Protein AF-A0A2R6M4W7-F1 (afdb_monomer)

Mean predicted aligned error: 6.57 Å

Radius of gyration: 18.6 Å; Cα contacts (8 Å, |Δi|>4): 37; chains: 1; bounding box: 42×23×61 Å

Sequence (70 aa):
MAEGLVLLFALVLFVVFAIVLPLWVYNDAQKNSPHSGLLWALVAFFGGLLGILLYFIIGRDTGRRTTTQY

Secondary structure (DSSP, 8-state):
-HHHHHHHHHHHHHHIIIIIHHHHHHHHHHHH-SS-HHHHHHHHHHHHHHHHHHIIIII-----------

Foldseek 3Di:
DVVVVVVVVVVVVCCCLQPVQLVVQLVCCVPPPPDHSNVRSCCSNVVVVVVVVCCVPPVPPPPPPPPPDD

pLDDT: mean 91.26, std 12.34, range [54.31, 98.56]

Structure (mmCIF, N/CA/C/O backbone):
data_AF-A0A2R6M4W7-F1
#
_entry.id   AF-A0A2R6M4W7-F1
#
loop_
_atom_site.group_PDB
_atom_site.id
_atom_site.type_symbol
_atom_site.label_atom_id
_atom_site.label_alt_id
_atom_site.label_comp_id
_atom_site.label_asym_id
_atom_site.label_entity_id
_atom_site.label_seq_id
_atom_site.pdbx_PDB_ins_code
_atom_site.Cartn_x
_atom_site.Cartn_y
_atom_site.Cartn_z
_atom_site.occupancy
_atom_site.B_iso_or_equiv
_atom_site.auth_seq_id
_atom_site.auth_comp_id
_atom_site.auth_asym_id
_atom_site.auth_atom_id
_atom_site.pdbx_PDB_model_num
ATOM 1 N N . MET A 1 1 ? 26.300 -3.629 -10.639 1.00 68.94 1 MET A N 1
ATOM 2 C CA . MET A 1 1 ? 26.168 -2.692 -9.486 1.00 68.94 1 MET A CA 1
ATOM 3 C C . MET A 1 1 ? 24.785 -2.042 -9.451 1.00 68.94 1 MET A C 1
ATOM 5 O O . MET A 1 1 ? 24.188 -2.003 -8.386 1.00 68.94 1 MET A O 1
ATOM 9 N N . ALA A 1 2 ? 24.253 -1.562 -10.583 1.00 82.38 2 ALA A N 1
ATOM 10 C CA . ALA A 1 2 ? 22.939 -0.913 -10.623 1.00 82.38 2 ALA A CA 1
ATOM 11 C C . ALA A 1 2 ? 21.752 -1.875 -10.406 1.00 82.38 2 ALA A C 1
ATOM 13 O O . ALA A 1 2 ? 20.779 -1.484 -9.767 1.00 82.38 2 ALA A O 1
ATOM 14 N N . GLU A 1 3 ? 21.822 -3.133 -10.863 1.00 8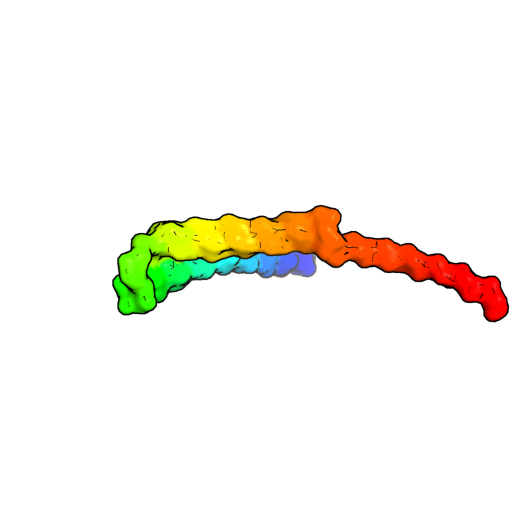9.06 3 GLU A N 1
ATOM 15 C CA . GLU A 1 3 ? 20.663 -4.041 -10.778 1.00 89.06 3 GLU A CA 1
ATOM 16 C C . GLU A 1 3 ? 20.301 -4.404 -9.332 1.00 89.06 3 GLU A C 1
ATOM 18 O O . GLU A 1 3 ? 19.125 -4.456 -8.982 1.00 89.06 3 GLU A O 1
ATOM 23 N N . GLY A 1 4 ? 21.304 -4.582 -8.465 1.00 94.75 4 GLY A N 1
ATOM 24 C CA . GLY A 1 4 ? 21.078 -4.858 -7.043 1.00 94.75 4 GLY A CA 1
ATOM 25 C C . GLY A 1 4 ? 20.379 -3.705 -6.318 1.00 94.75 4 GLY A C 1
ATOM 26 O O . GLY A 1 4 ? 19.500 -3.941 -5.492 1.00 94.75 4 GLY A O 1
ATOM 27 N N . LEU A 1 5 ? 20.709 -2.457 -6.671 1.00 96.12 5 LEU A N 1
ATOM 28 C CA . LEU A 1 5 ? 20.055 -1.274 -6.110 1.00 96.12 5 LEU A CA 1
ATOM 29 C C . LEU A 1 5 ? 18.597 -1.167 -6.574 1.00 96.12 5 LEU A C 1
ATOM 31 O O . LEU A 1 5 ? 17.724 -0.856 -5.768 1.00 96.12 5 LEU A O 1
ATOM 35 N N . VAL A 1 6 ? 18.328 -1.463 -7.850 1.00 96.62 6 VAL A N 1
ATOM 36 C CA . VAL A 1 6 ? 16.964 -1.477 -8.402 1.00 96.62 6 VAL A CA 1
ATOM 37 C C . VAL A 1 6 ? 16.110 -2.542 -7.716 1.00 96.62 6 VAL A C 1
ATOM 39 O O . VAL A 1 6 ? 14.985 -2.248 -7.316 1.00 96.62 6 VAL A O 1
ATOM 42 N N . LEU A 1 7 ? 16.644 -3.752 -7.524 1.00 96.56 7 LEU A N 1
ATOM 43 C CA . LEU A 1 7 ? 15.937 -4.828 -6.824 1.00 96.56 7 LEU A CA 1
ATOM 44 C C . LEU A 1 7 ? 15.652 -4.469 -5.365 1.00 96.56 7 LEU A C 1
ATOM 46 O O . LEU A 1 7 ? 14.528 -4.659 -4.903 1.00 96.56 7 LEU A O 1
ATOM 50 N N . LEU A 1 8 ? 16.634 -3.912 -4.652 1.00 97.00 8 LEU A N 1
ATOM 51 C CA . LEU A 1 8 ? 16.443 -3.457 -3.276 1.00 97.00 8 LEU A CA 1
ATOM 52 C C . LEU A 1 8 ? 15.377 -2.359 -3.196 1.00 97.00 8 LEU A C 1
ATOM 54 O O . LEU A 1 8 ? 14.497 -2.417 -2.341 1.00 97.00 8 LEU A O 1
ATOM 58 N N . PHE A 1 9 ? 15.424 -1.380 -4.098 1.00 97.38 9 PHE A N 1
ATOM 59 C CA . PHE A 1 9 ? 14.444 -0.301 -4.146 1.00 97.38 9 PHE A CA 1
ATOM 60 C C . PHE A 1 9 ? 13.029 -0.828 -4.423 1.00 97.38 9 PHE A C 1
ATOM 62 O O . PHE A 1 9 ? 12.091 -0.483 -3.705 1.00 97.38 9 PHE A O 1
ATOM 69 N N . ALA A 1 10 ? 12.878 -1.720 -5.405 1.00 96.75 10 ALA A N 1
ATOM 70 C CA . ALA A 1 10 ? 11.602 -2.363 -5.705 1.00 96.75 10 ALA A CA 1
ATOM 71 C C . ALA A 1 10 ? 11.079 -3.184 -4.514 1.00 96.75 10 ALA A C 1
ATOM 73 O O . ALA A 1 10 ? 9.891 -3.118 -4.200 1.00 96.75 10 ALA A O 1
ATOM 74 N N . LEU A 1 11 ? 11.961 -3.902 -3.811 1.00 97.88 11 LEU A N 1
ATOM 75 C CA . LEU A 1 11 ? 11.607 -4.660 -2.611 1.00 97.88 11 LEU A CA 1
ATOM 76 C C . LEU A 1 11 ? 11.119 -3.743 -1.483 1.00 97.88 11 LEU A C 1
ATOM 78 O O . LEU A 1 11 ? 10.107 -4.037 -0.850 1.00 97.88 11 LEU A O 1
ATOM 82 N N . VAL A 1 12 ? 11.801 -2.621 -1.247 1.00 98.38 12 VAL A N 1
ATOM 83 C CA . VAL A 1 12 ? 11.393 -1.635 -0.236 1.00 98.38 12 VAL A CA 1
ATOM 84 C C . VAL A 1 12 ? 10.018 -1.063 -0.571 1.00 98.38 12 VAL A C 1
ATOM 86 O O . VAL A 1 12 ? 9.144 -1.049 0.295 1.00 98.38 12 VAL A O 1
ATOM 89 N N . LEU A 1 13 ? 9.788 -0.654 -1.823 1.00 97.44 13 LEU A N 1
ATOM 90 C CA . LEU A 1 13 ? 8.477 -0.163 -2.254 1.00 97.44 13 LEU A CA 1
ATOM 91 C C . LEU A 1 13 ? 7.385 -1.222 -2.086 1.00 97.44 13 LEU A C 1
ATOM 93 O O . LEU A 1 13 ? 6.290 -0.902 -1.621 1.00 97.44 13 LEU A O 1
ATOM 97 N N . PHE A 1 14 ? 7.689 -2.479 -2.411 1.00 96.62 14 PHE A N 1
ATOM 98 C CA . PHE A 1 14 ? 6.761 -3.586 -2.226 1.00 96.62 14 PHE A CA 1
ATOM 99 C C . PHE A 1 14 ? 6.394 -3.782 -0.751 1.00 96.62 14 PHE A C 1
ATOM 101 O O . PHE A 1 14 ? 5.212 -3.870 -0.429 1.00 96.62 14 PHE A O 1
ATOM 108 N N . VAL A 1 15 ? 7.372 -3.783 0.160 1.00 98.12 15 VAL A N 1
ATOM 109 C CA . VAL A 1 15 ? 7.128 -3.905 1.609 1.00 98.12 15 VAL A CA 1
ATOM 110 C C . VAL A 1 15 ? 6.316 -2.722 2.135 1.00 98.12 15 VAL A C 1
ATOM 112 O O . VAL A 1 15 ? 5.380 -2.911 2.915 1.00 98.12 15 VAL A O 1
ATOM 115 N N . VAL A 1 16 ? 6.634 -1.502 1.696 1.00 98.12 16 VAL A N 1
ATOM 116 C CA . VAL A 1 16 ? 5.886 -0.306 2.097 1.00 98.12 16 VAL A CA 1
ATOM 117 C C . VAL A 1 16 ? 4.424 -0.417 1.668 1.00 98.12 16 VAL A C 1
ATOM 119 O O . VAL A 1 16 ? 3.526 -0.228 2.487 1.00 98.12 16 VAL A O 1
ATOM 122 N N . PHE A 1 17 ? 4.182 -0.777 0.410 1.00 97.88 17 PHE A N 1
ATOM 123 C CA . PHE A 1 17 ? 2.834 -0.912 -0.128 1.00 97.88 17 PHE A CA 1
ATOM 124 C C . PHE A 1 17 ? 2.051 -2.069 0.506 1.00 97.88 17 PHE A C 1
ATOM 126 O O . PHE A 1 17 ? 0.904 -1.891 0.907 1.00 97.88 17 PHE A O 1
ATOM 133 N N . ALA A 1 18 ? 2.659 -3.252 0.604 1.00 96.31 18 ALA A N 1
ATOM 134 C CA . ALA A 1 18 ? 1.960 -4.468 1.008 1.00 96.31 18 ALA A CA 1
ATOM 135 C C . ALA A 1 18 ? 1.788 -4.601 2.526 1.00 96.31 18 ALA A C 1
ATOM 137 O O . ALA A 1 18 ? 0.877 -5.295 2.971 1.00 96.31 18 ALA A O 1
ATOM 138 N N . ILE A 1 19 ? 2.658 -3.970 3.322 1.00 97.38 19 ILE A N 1
ATOM 139 C CA . ILE A 1 19 ? 2.692 -4.161 4.777 1.00 97.38 19 ILE A CA 1
ATOM 140 C C . ILE A 1 19 ? 2.559 -2.831 5.508 1.00 97.38 19 ILE A C 1
ATOM 142 O O . ILE A 1 19 ? 1.632 -2.659 6.300 1.00 97.38 19 ILE A O 1
ATOM 146 N N . VAL A 1 20 ? 3.466 -1.883 5.256 1.00 98.38 20 VAL A N 1
ATOM 147 C CA . VAL A 1 20 ? 3.537 -0.652 6.062 1.00 98.38 20 VAL A CA 1
ATOM 148 C C . VAL A 1 20 ? 2.254 0.165 5.933 1.00 98.38 20 VAL A C 1
ATOM 150 O O . VAL A 1 20 ? 1.691 0.562 6.951 1.00 98.38 20 VAL A O 1
ATOM 153 N N . LEU A 1 21 ? 1.759 0.374 4.710 1.00 98.31 21 LEU A N 1
ATOM 154 C CA . LEU A 1 21 ? 0.541 1.149 4.476 1.00 98.31 21 LEU A CA 1
ATOM 155 C C . LEU A 1 21 ? -0.711 0.484 5.081 1.00 98.31 21 LEU A C 1
ATOM 157 O O . LEU A 1 21 ? -1.387 1.158 5.858 1.00 98.31 21 LEU A O 1
ATOM 161 N N . PRO A 1 22 ? -1.025 -0.806 4.836 1.00 98.44 22 PRO A N 1
ATOM 162 C CA . PRO A 1 22 ? -2.180 -1.452 5.461 1.00 98.44 22 PRO A CA 1
ATOM 163 C C . PRO A 1 22 ? -2.118 -1.474 6.990 1.00 98.44 22 PRO A C 1
ATOM 165 O O . PRO A 1 22 ? -3.137 -1.243 7.637 1.00 98.44 22 PRO A O 1
ATOM 168 N N . LEU A 1 23 ? -0.939 -1.705 7.583 1.00 98.50 23 LEU A N 1
ATOM 169 C CA . LEU A 1 23 ? -0.778 -1.685 9.041 1.00 98.50 23 LEU A CA 1
ATOM 170 C C . LEU A 1 23 ? -0.934 -0.281 9.624 1.00 98.50 23 LEU A C 1
ATOM 172 O O . LEU A 1 23 ? -1.517 -0.118 10.697 1.00 98.50 23 LEU A O 1
ATOM 176 N N . TRP A 1 24 ? -0.424 0.737 8.932 1.00 98.56 24 TRP A N 1
ATOM 177 C CA . TRP A 1 24 ? -0.620 2.122 9.338 1.00 98.56 24 TRP A CA 1
ATOM 178 C C . TRP A 1 24 ? -2.102 2.506 9.275 1.00 98.56 24 TRP A C 1
ATOM 180 O O . TRP A 1 24 ? -2.636 2.979 10.276 1.00 98.56 24 TRP A O 1
ATOM 190 N N . VAL A 1 25 ? -2.783 2.205 8.164 1.00 98.50 25 VAL A N 1
ATOM 191 C CA . VAL A 1 25 ? -4.227 2.448 8.003 1.00 98.50 25 VAL A CA 1
ATOM 192 C C . VAL A 1 25 ? -5.039 1.689 9.051 1.00 98.50 25 VAL A C 1
ATOM 194 O O . VAL A 1 25 ? -5.967 2.252 9.624 1.00 98.50 25 VAL A O 1
ATOM 197 N N . TYR A 1 26 ? -4.680 0.439 9.354 1.00 98.56 26 TYR A N 1
ATOM 198 C CA . TYR A 1 26 ? -5.304 -0.325 10.433 1.00 98.56 26 TYR A CA 1
ATOM 199 C C . TYR A 1 26 ? -5.192 0.411 11.774 1.00 98.56 26 TYR A C 1
ATOM 201 O O . TYR A 1 26 ? -6.199 0.659 12.433 1.00 98.56 26 TYR A O 1
AT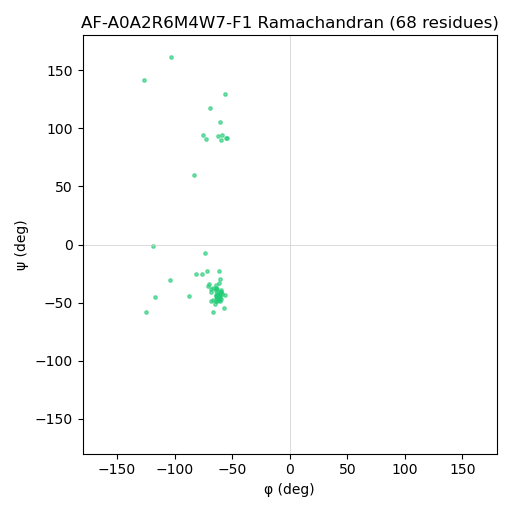OM 209 N N . ASN A 1 27 ? -3.972 0.783 12.173 1.00 98.38 27 ASN A N 1
ATOM 210 C CA . ASN A 1 27 ? -3.717 1.434 13.459 1.00 98.38 27 ASN A CA 1
ATOM 211 C C . ASN A 1 27 ? -4.379 2.812 13.567 1.00 98.38 27 ASN A C 1
ATOM 213 O O . ASN A 1 27 ? -4.802 3.202 14.657 1.00 98.38 27 ASN A O 1
ATOM 217 N N . ASP A 1 28 ? -4.450 3.539 12.456 1.00 98.44 28 ASP A N 1
ATOM 218 C CA . ASP A 1 28 ? -5.140 4.820 12.368 1.00 98.44 28 ASP A CA 1
ATOM 219 C C . ASP A 1 28 ? -6.661 4.644 12.506 1.00 98.44 28 ASP A C 1
ATOM 221 O O . ASP A 1 28 ? -7.291 5.261 13.368 1.00 98.44 28 ASP A O 1
ATOM 225 N N . ALA A 1 29 ? -7.244 3.706 11.756 1.00 98.19 29 ALA A N 1
ATOM 226 C CA . ALA A 1 29 ? -8.676 3.428 11.784 1.00 98.19 29 ALA A CA 1
ATOM 227 C C . ALA A 1 29 ? -9.169 2.962 13.162 1.00 98.19 29 ALA A C 1
ATOM 229 O O . A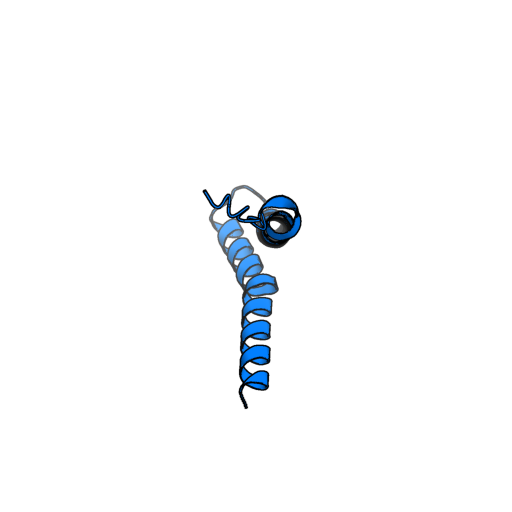LA A 1 29 ? -10.270 3.329 13.563 1.00 98.19 29 ALA A O 1
ATOM 230 N N . GLN A 1 30 ? -8.345 2.234 13.923 1.00 97.81 30 GLN A N 1
ATOM 231 C CA . GLN A 1 30 ? -8.676 1.818 15.295 1.00 97.81 30 GLN A CA 1
ATOM 232 C C . GLN A 1 30 ? -8.902 3.000 16.253 1.00 97.81 30 GLN A C 1
ATOM 234 O O . GLN A 1 30 ? -9.549 2.835 17.285 1.00 97.81 30 GLN A O 1
ATOM 239 N N . LYS A 1 31 ? -8.350 4.179 15.943 1.00 97.62 31 LYS A N 1
ATOM 240 C CA . LYS A 1 31 ? -8.478 5.394 16.763 1.00 97.62 31 LYS A CA 1
ATOM 241 C C . LYS A 1 31 ? -9.464 6.394 16.168 1.00 97.62 31 LYS A C 1
ATOM 243 O O . LYS A 1 31 ? -10.085 7.144 16.913 1.00 97.62 31 LYS A O 1
ATOM 248 N N . ASN A 1 32 ? -9.583 6.404 14.841 1.00 97.44 32 ASN A N 1
ATOM 249 C CA . ASN A 1 32 ? -10.208 7.495 14.097 1.00 97.44 32 ASN A CA 1
ATOM 250 C C . ASN A 1 32 ? -11.454 7.077 13.299 1.00 97.44 32 ASN A C 1
ATOM 252 O O . ASN A 1 32 ? -12.070 7.927 12.658 1.00 97.44 32 ASN A O 1
ATOM 256 N N . SER A 1 33 ? -11.856 5.800 13.319 1.00 95.06 33 SER A N 1
ATOM 257 C CA . SER A 1 33 ? -13.029 5.316 12.583 1.00 95.06 33 SER A CA 1
ATOM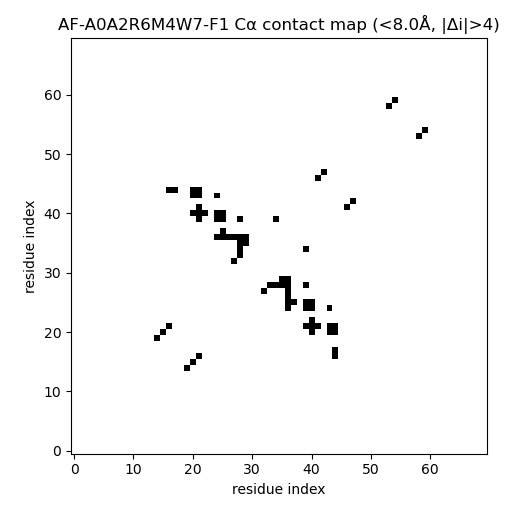 258 C C . SER A 1 33 ? -14.017 4.562 13.479 1.00 95.06 33 SER A C 1
ATOM 260 O O . SER A 1 33 ? -13.601 3.761 14.312 1.00 95.06 33 SER A O 1
ATOM 262 N N . PRO A 1 34 ? -15.338 4.734 13.276 1.00 94.56 34 PRO A N 1
ATOM 263 C CA . PRO A 1 34 ? -16.349 3.883 13.906 1.00 94.56 34 PRO A CA 1
ATOM 264 C C . PRO A 1 34 ? -16.434 2.476 13.280 1.00 94.56 34 PRO A C 1
ATOM 266 O O . PRO A 1 34 ? -17.179 1.629 13.770 1.00 94.56 34 PRO A O 1
ATOM 269 N N . HIS A 1 35 ? -15.719 2.217 12.179 1.00 95.38 35 HIS A N 1
ATOM 270 C CA . HIS A 1 35 ? -15.718 0.936 11.469 1.00 95.38 35 HIS A CA 1
ATOM 271 C C . HIS A 1 35 ? -14.457 0.114 11.767 1.00 95.38 35 HIS A C 1
ATOM 273 O O . HIS A 1 35 ? -13.440 0.640 12.203 1.00 95.38 35 HIS A O 1
ATOM 279 N N . SER A 1 36 ? -14.514 -1.194 11.491 1.00 96.81 36 SER A N 1
ATOM 280 C CA . SER A 1 36 ? -13.396 -2.116 11.732 1.00 96.81 36 SER A CA 1
ATOM 281 C C . SER A 1 36 ? -12.109 -1.670 11.026 1.00 96.81 36 SER A C 1
ATOM 283 O O . SER A 1 36 ? -12.103 -1.470 9.810 1.00 96.81 36 SER A O 1
ATOM 285 N N . GLY A 1 37 ? -10.992 -1.606 11.760 1.00 97.44 37 GLY A N 1
ATOM 286 C CA . GLY A 1 37 ? -9.681 -1.307 11.176 1.00 97.44 37 GLY A CA 1
ATOM 287 C C . GLY A 1 37 ? -9.234 -2.323 10.119 1.00 97.44 37 GLY A C 1
ATOM 288 O O . GLY A 1 37 ? -8.557 -1.953 9.161 1.00 97.44 37 GLY A O 1
ATOM 289 N N . LEU A 1 38 ? -9.656 -3.591 10.231 1.00 97.69 38 LEU A N 1
ATOM 290 C CA . LEU A 1 38 ? -9.356 -4.620 9.227 1.00 97.69 38 LEU A CA 1
ATOM 291 C C . LEU A 1 38 ? -10.002 -4.287 7.878 1.00 97.69 38 LEU A C 1
ATOM 293 O O . LEU A 1 38 ? -9.369 -4.457 6.840 1.00 97.69 38 LEU A O 1
ATOM 297 N N . LEU A 1 39 ? -11.237 -3.774 7.888 1.00 98.00 39 LEU A N 1
ATOM 298 C CA . LEU A 1 39 ? -11.919 -3.345 6.668 1.00 98.00 39 LEU A CA 1
ATOM 299 C C . LEU A 1 39 ? -11.119 -2.242 5.972 1.00 98.00 39 LEU A C 1
ATOM 301 O O . LEU A 1 39 ? -10.859 -2.343 4.777 1.00 98.00 39 LEU A O 1
ATOM 305 N N . TRP A 1 40 ? -10.671 -1.231 6.717 1.00 98.31 40 TRP A N 1
ATOM 306 C CA . TRP A 1 40 ? -9.869 -0.142 6.156 1.00 98.31 40 TRP A CA 1
ATOM 307 C C . TRP A 1 40 ? -8.511 -0.607 5.627 1.00 98.31 40 TRP A C 1
ATOM 309 O O . TRP A 1 40 ? -8.098 -0.169 4.555 1.00 98.31 40 TRP A O 1
ATOM 319 N N . ALA A 1 41 ? -7.847 -1.540 6.311 1.00 98.31 41 ALA A N 1
ATOM 320 C CA . ALA A 1 41 ? -6.604 -2.137 5.826 1.00 98.31 41 ALA A CA 1
ATOM 321 C C . ALA A 1 41 ? -6.800 -2.887 4.497 1.00 98.31 41 ALA A C 1
ATOM 323 O O . ALA A 1 41 ? -6.000 -2.731 3.572 1.00 98.31 41 ALA A O 1
ATOM 324 N N . LEU A 1 42 ? -7.891 -3.654 4.375 1.00 98.12 42 LEU A N 1
ATOM 325 C CA . LEU A 1 42 ? -8.254 -4.343 3.134 1.00 98.12 42 LEU A CA 1
ATOM 326 C C . LEU A 1 42 ? -8.569 -3.342 2.019 1.00 98.12 42 LEU A C 1
ATOM 328 O O . LEU A 1 42 ? -8.092 -3.513 0.900 1.00 98.12 42 LEU A O 1
ATOM 332 N N . VAL A 1 43 ? -9.316 -2.276 2.318 1.00 98.00 43 VAL A N 1
ATOM 333 C CA . VAL A 1 43 ? -9.616 -1.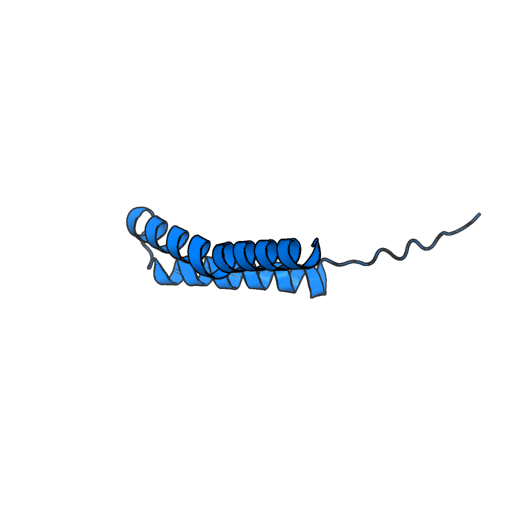206 1.355 1.00 98.00 43 VAL A CA 1
ATOM 334 C C . VAL A 1 43 ? -8.338 -0.518 0.879 1.00 98.00 43 VAL A C 1
ATOM 336 O O . VAL A 1 43 ? -8.184 -0.312 -0.320 1.00 98.00 43 VAL A O 1
ATOM 339 N N . ALA A 1 44 ? -7.400 -0.202 1.771 1.00 97.88 44 ALA A N 1
ATOM 340 C CA . ALA A 1 44 ? -6.134 0.422 1.392 1.00 97.88 44 ALA A CA 1
ATOM 3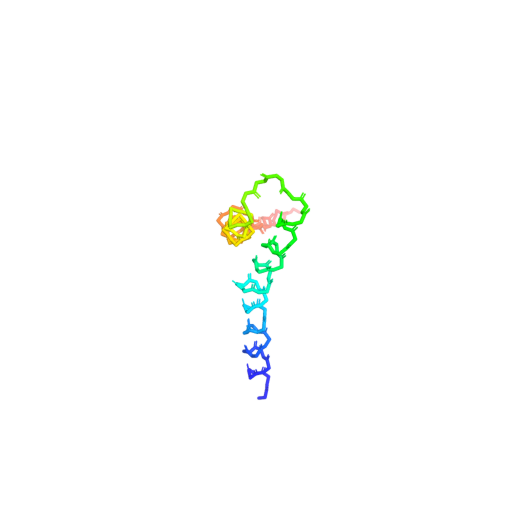41 C C . ALA A 1 44 ? -5.289 -0.493 0.490 1.00 97.88 44 ALA A C 1
ATOM 343 O O . ALA A 1 44 ? -4.796 -0.050 -0.549 1.00 97.88 44 ALA A O 1
ATOM 344 N N . PHE A 1 45 ? -5.169 -1.776 0.847 1.00 98.12 45 PHE A N 1
ATOM 345 C CA . PHE A 1 45 ? -4.408 -2.751 0.067 1.00 98.12 45 PHE A CA 1
ATOM 346 C C . PHE A 1 45 ? -5.048 -3.021 -1.302 1.00 98.12 45 PHE A C 1
ATOM 348 O O . PHE A 1 45 ? -4.428 -2.795 -2.344 1.00 98.12 45 PHE A O 1
ATOM 355 N N . PHE A 1 46 ? -6.305 -3.475 -1.317 1.00 98.25 46 PHE A N 1
ATOM 356 C CA . PHE A 1 46 ? -6.995 -3.834 -2.554 1.00 98.25 46 PHE A CA 1
ATOM 357 C C . PHE A 1 46 ? -7.348 -2.610 -3.391 1.00 98.25 46 PHE A C 1
ATOM 359 O O . PHE A 1 46 ? -7.254 -2.684 -4.609 1.00 98.25 46 PHE A O 1
ATOM 366 N N . GLY A 1 47 ? -7.697 -1.479 -2.779 1.00 97.94 47 GLY A N 1
ATOM 367 C CA . GLY A 1 47 ? -7.944 -0.225 -3.489 1.00 97.94 47 GLY A CA 1
ATOM 368 C C . GLY A 1 47 ? -6.688 0.293 -4.185 1.00 97.94 47 GLY A C 1
ATOM 369 O O . GLY A 1 47 ? -6.744 0.639 -5.364 1.00 97.94 47 GLY A O 1
ATOM 370 N N . GLY A 1 48 ? -5.537 0.264 -3.504 1.00 95.88 48 GLY A N 1
ATOM 371 C CA . GLY A 1 48 ? -4.250 0.588 -4.119 1.00 95.88 48 GLY A CA 1
ATOM 372 C C . GLY A 1 48 ? -3.896 -0.361 -5.267 1.00 95.88 48 GLY A C 1
ATOM 373 O O . GLY A 1 48 ? -3.526 0.089 -6.352 1.00 95.88 48 GLY A O 1
ATOM 374 N N . LEU A 1 49 ? -4.078 -1.671 -5.065 1.00 96.94 49 LEU A N 1
ATOM 375 C CA . LEU A 1 49 ? -3.809 -2.684 -6.088 1.00 96.94 49 LEU A CA 1
ATOM 376 C C . LEU A 1 49 ? -4.729 -2.508 -7.304 1.00 96.94 49 LEU A C 1
ATOM 378 O O . LEU A 1 49 ? -4.262 -2.525 -8.442 1.00 96.94 49 LEU A O 1
ATOM 382 N N . LEU A 1 50 ? -6.023 -2.287 -7.070 1.00 97.44 50 LEU A N 1
ATOM 383 C CA . LEU A 1 50 ? -7.005 -2.008 -8.113 1.00 97.44 50 LEU A CA 1
ATOM 384 C C . LEU A 1 50 ? -6.654 -0.732 -8.875 1.00 97.44 50 LEU A C 1
ATOM 386 O O . LEU A 1 50 ? -6.710 -0.746 -10.099 1.00 97.44 50 LEU A O 1
ATOM 390 N N . GLY A 1 51 ? -6.240 0.341 -8.197 1.00 96.31 51 GLY A N 1
ATOM 391 C CA . GLY A 1 51 ? -5.803 1.576 -8.853 1.00 96.31 51 GLY A CA 1
ATOM 392 C C . GLY A 1 51 ? -4.660 1.342 -9.845 1.00 96.31 51 GLY A C 1
ATOM 393 O O . GLY A 1 51 ? -4.713 1.822 -10.979 1.00 96.31 51 GLY A O 1
ATOM 394 N N . ILE A 1 52 ? -3.670 0.533 -9.456 1.00 95.44 52 ILE A N 1
ATOM 395 C CA . ILE A 1 52 ? -2.561 0.136 -10.337 1.00 95.44 52 ILE A CA 1
ATOM 396 C C . ILE A 1 52 ? -3.081 -0.678 -11.529 1.00 95.44 52 ILE A C 1
ATOM 398 O O . ILE A 1 52 ? -2.746 -0.378 -12.675 1.00 95.44 52 ILE A O 1
ATOM 402 N N . LEU A 1 53 ? -3.925 -1.685 -11.290 1.00 96.38 53 LEU A N 1
ATOM 403 C CA . LEU A 1 53 ? -4.488 -2.514 -12.361 1.00 96.38 53 LEU A CA 1
ATOM 404 C C . LEU A 1 53 ? -5.312 -1.686 -13.355 1.00 96.38 53 LEU A C 1
ATOM 406 O O . LEU A 1 53 ? -5.138 -1.823 -14.565 1.00 96.38 53 LEU A O 1
ATOM 410 N N . LEU A 1 54 ? -6.163 -0.786 -12.862 1.00 96.06 54 LEU A N 1
ATOM 411 C CA . LEU A 1 54 ? -6.976 0.100 -13.695 1.00 96.06 54 L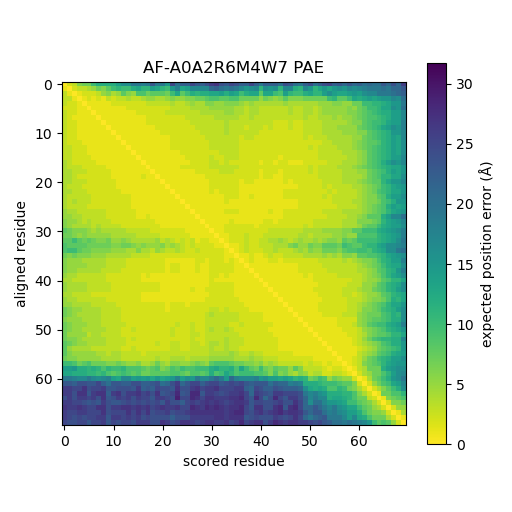EU A CA 1
ATOM 412 C C . LEU A 1 54 ? -6.113 1.048 -14.528 1.00 96.06 54 LEU A C 1
ATOM 414 O O . LEU A 1 54 ? -6.418 1.271 -15.700 1.00 96.06 54 LEU A O 1
ATOM 418 N N . TYR A 1 55 ? -5.009 1.558 -13.977 1.00 94.94 55 TYR A N 1
ATOM 419 C CA . TYR A 1 55 ? -4.051 2.343 -14.752 1.00 94.94 55 TYR A CA 1
ATOM 420 C C . TYR A 1 55 ? -3.486 1.539 -15.934 1.00 94.94 55 TYR A C 1
ATOM 422 O O . TYR A 1 55 ? -3.426 2.050 -17.048 1.00 94.94 55 TYR A O 1
ATOM 430 N N . PHE A 1 56 ? -3.147 0.263 -15.747 1.00 94.44 56 PHE A N 1
ATOM 431 C CA . PHE A 1 56 ? -2.627 -0.575 -16.836 1.00 94.44 56 PHE A CA 1
ATOM 432 C C . PHE A 1 56 ? -3.681 -1.070 -17.833 1.00 94.44 56 PHE A C 1
ATOM 434 O O . PHE A 1 56 ? -3.331 -1.385 -18.973 1.00 94.44 56 PHE A O 1
ATOM 441 N N . ILE A 1 57 ? -4.945 -1.174 -17.433 1.00 93.06 57 ILE A N 1
ATOM 442 C CA . ILE A 1 57 ? -6.016 -1.641 -18.324 1.00 93.06 57 ILE A CA 1
ATOM 443 C C . ILE A 1 57 ? -6.614 -0.470 -19.104 1.00 93.06 57 ILE A C 1
ATOM 445 O O . ILE A 1 57 ? -6.826 -0.582 -20.308 1.00 93.06 57 ILE A O 1
ATOM 449 N N . ILE A 1 58 ? -6.876 0.642 -18.417 1.00 92.69 58 ILE A N 1
ATOM 450 C CA . ILE A 1 58 ? -7.667 1.767 -18.928 1.00 92.69 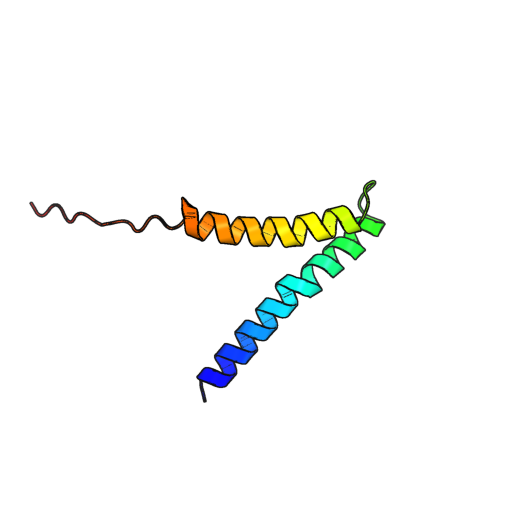58 ILE A CA 1
ATOM 451 C C . ILE A 1 58 ? -6.815 3.034 -19.020 1.00 92.69 58 ILE A C 1
ATOM 453 O O . ILE A 1 58 ? -6.862 3.734 -20.020 1.00 92.69 58 ILE A O 1
ATOM 457 N N . GLY A 1 59 ? -6.026 3.338 -17.985 1.00 85.31 59 GLY A N 1
ATOM 458 C CA . GLY A 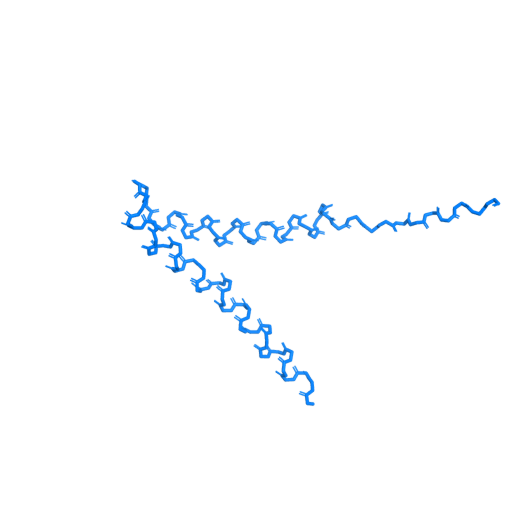1 59 ? -5.300 4.612 -17.890 1.00 85.31 59 GLY A CA 1
ATOM 459 C C . GLY A 1 59 ? -4.111 4.754 -18.845 1.00 85.31 59 GLY A C 1
ATOM 460 O O . GLY A 1 59 ? -3.703 5.872 -19.158 1.00 85.31 59 GLY A O 1
ATOM 461 N N . ARG A 1 60 ? -3.546 3.641 -19.326 1.00 86.81 60 ARG A N 1
ATOM 462 C CA . ARG A 1 60 ? -2.407 3.634 -20.251 1.00 86.81 60 ARG A CA 1
ATOM 463 C C . ARG A 1 60 ? -2.844 3.828 -21.700 1.00 86.81 60 ARG A C 1
ATOM 465 O O . ARG A 1 60 ? -2.548 3.005 -22.568 1.00 86.81 60 ARG A O 1
ATOM 472 N N . ASP A 1 61 ? -3.496 4.942 -21.993 1.00 78.50 61 ASP A N 1
ATOM 473 C CA . ASP A 1 61 ? -3.642 5.354 -23.383 1.00 78.50 61 ASP A CA 1
ATOM 474 C C . ASP A 1 61 ? -2.248 5.574 -23.982 1.00 78.50 61 ASP A C 1
ATOM 476 O O . ASP A 1 61 ? -1.534 6.539 -23.702 1.00 78.50 61 ASP A O 1
ATOM 480 N N . THR A 1 62 ? -1.834 4.626 -24.823 1.00 65.69 62 THR A N 1
ATOM 481 C CA . THR A 1 62 ? -0.698 4.812 -25.715 1.00 65.69 62 THR A CA 1
ATOM 482 C C . THR A 1 62 ? -1.197 5.756 -26.783 1.00 65.69 62 THR A C 1
ATOM 484 O O . THR A 1 62 ? -1.781 5.318 -27.773 1.00 65.69 62 THR A O 1
ATOM 487 N N . GLY A 1 63 ? -1.019 7.056 -26.559 1.00 62.78 63 GLY A N 1
ATOM 488 C CA . GLY A 1 63 ? -1.244 8.060 -27.581 1.00 62.78 63 GLY A CA 1
ATOM 489 C C . GLY A 1 63 ? -0.407 7.707 -28.806 1.00 62.78 63 GLY A C 1
ATOM 490 O O . GLY A 1 63 ? 0.750 8.113 -28.917 1.00 62.78 63 GLY A O 1
ATOM 491 N N . ARG A 1 64 ? -0.988 6.951 -29.746 1.00 62.00 64 ARG A N 1
ATOM 492 C CA . ARG A 1 64 ? -0.582 6.999 -31.143 1.00 62.00 64 ARG A CA 1
ATOM 493 C C . ARG A 1 64 ? -0.796 8.450 -31.533 1.00 62.00 64 ARG A C 1
ATOM 495 O O . ARG A 1 64 ? -1.896 8.855 -31.888 1.00 62.00 64 ARG A O 1
ATOM 502 N N . ARG A 1 65 ? 0.270 9.241 -31.428 1.00 66.25 65 ARG A N 1
ATOM 503 C CA . ARG A 1 65 ? 0.421 10.459 -32.207 1.00 66.25 65 ARG A CA 1
ATOM 504 C C . ARG A 1 65 ? 0.377 10.000 -33.658 1.00 66.25 65 ARG A C 1
ATOM 506 O O . ARG A 1 65 ? 1.396 9.614 -34.224 1.00 66.25 65 ARG A O 1
ATOM 513 N N . THR A 1 66 ? -0.811 9.958 -34.246 1.00 64.75 66 THR A N 1
ATOM 514 C CA . THR A 1 66 ? -0.936 10.086 -35.690 1.00 64.75 66 THR A CA 1
ATOM 515 C C . THR A 1 66 ? -0.407 11.470 -36.011 1.00 64.75 66 THR A C 1
ATOM 517 O O . THR A 1 66 ? -1.105 12.472 -35.884 1.00 64.75 66 THR A O 1
ATOM 520 N N . THR A 1 67 ? 0.884 11.515 -36.328 1.00 64.00 67 THR A N 1
ATOM 521 C CA . THR A 1 67 ? 1.495 12.585 -37.097 1.00 64.00 67 THR A CA 1
ATOM 522 C C . THR A 1 67 ? 0.711 12.671 -38.402 1.00 64.00 67 THR A C 1
ATOM 524 O O . THR A 1 67 ? 0.986 11.949 -39.356 1.00 64.00 67 THR A O 1
ATOM 527 N N . THR A 1 68 ? -0.317 13.511 -38.427 1.00 59.81 68 THR A N 1
ATOM 528 C CA . THR A 1 68 ? -0.845 14.028 -39.681 1.00 59.81 68 THR A CA 1
ATOM 529 C C . THR A 1 68 ? 0.157 15.080 -40.130 1.00 59.81 68 THR A C 1
ATOM 531 O O . THR A 1 68 ? 0.137 16.211 -39.651 1.00 59.81 68 THR A O 1
ATOM 534 N N . GLN A 1 69 ? 1.102 14.654 -40.968 1.00 57.56 69 GLN A N 1
ATOM 535 C CA . GLN A 1 69 ? 1.917 15.566 -41.758 1.00 57.56 69 GLN A CA 1
ATOM 536 C C . GLN A 1 69 ? 1.016 16.206 -42.815 1.00 57.56 69 GLN A C 1
ATOM 538 O O . GLN A 1 69 ? 0.468 15.495 -43.656 1.00 57.56 69 GLN A O 1
ATOM 543 N N . TYR A 1 70 ? 0.874 17.525 -42.736 1.00 54.31 70 TYR A N 1
ATOM 544 C CA . TYR A 1 70 ? 0.574 18.406 -43.859 1.00 54.31 70 TYR A CA 1
ATOM 545 C C . TYR A 1 70 ? 1.626 19.509 -43.860 1.00 54.31 70 TYR A C 1
ATOM 547 O O . TYR A 1 70 ? 1.967 19.975 -42.746 1.00 54.31 70 TYR A O 1
#

Solvent-accessible surface area (backbone atoms only — not comparable to full-atom values): 4039 Å² total; per-residue (Å²): 120,67,65,63,53,52,51,53,49,52,49,51,52,48,47,40,55,73,44,51,48,24,54,48,43,21,62,47,24,68,77,75,45,100,56,63,21,67,57,48,16,49,47,52,42,53,49,52,51,47,53,55,51,45,36,70,75,66,64,63,71,77,77,75,75,76,79,77,83,126